Protein AF-A0A447MSW6-F1 (afdb_monomer)

Structure (mmCIF, N/CA/C/O backbone):
data_AF-A0A447MSW6-F1
#
_entry.id   AF-A0A447MSW6-F1
#
loop_
_atom_site.group_PDB
_atom_site.id
_atom_site.type_symbol
_atom_site.label_atom_id
_atom_site.label_alt_id
_atom_site.label_comp_id
_atom_site.label_asym_id
_atom_site.label_entity_id
_atom_site.label_seq_id
_atom_site.pdbx_PDB_ins_code
_atom_site.Cartn_x
_atom_site.Cartn_y
_atom_site.Cartn_z
_atom_site.occupancy
_atom_site.B_iso_or_equiv
_atom_site.auth_seq_id
_atom_site.auth_comp_id
_atom_site.auth_asym_id
_atom_site.auth_atom_id
_atom_site.pdbx_PDB_model_num
ATOM 1 N N . MET A 1 1 ? 10.900 -9.331 10.118 1.00 67.06 1 MET A N 1
ATOM 2 C CA . MET A 1 1 ? 10.129 -8.079 9.952 1.00 67.06 1 MET A CA 1
ATOM 3 C C . MET A 1 1 ? 8.663 -8.344 9.626 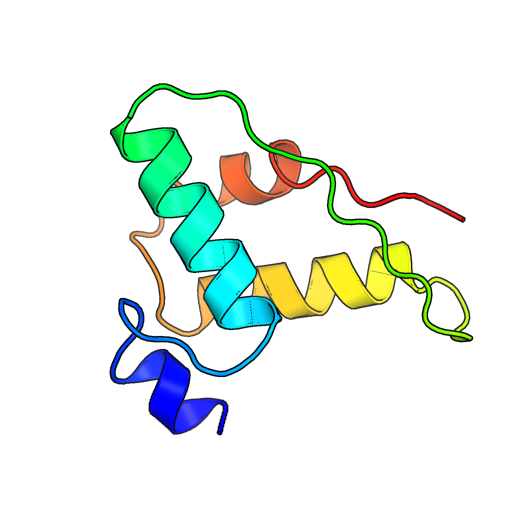1.00 67.06 1 MET A C 1
ATOM 5 O O . MET A 1 1 ? 7.848 -7.895 10.409 1.00 67.06 1 MET A O 1
ATOM 9 N N . ILE A 1 2 ? 8.309 -9.158 8.615 1.00 74.81 2 ILE A N 1
ATOM 10 C CA . ILE A 1 2 ? 6.891 -9.477 8.301 1.00 74.81 2 ILE A CA 1
ATOM 11 C C . ILE A 1 2 ? 6.081 -9.968 9.506 1.00 74.81 2 ILE A C 1
ATOM 13 O O . ILE A 1 2 ? 5.018 -9.428 9.775 1.00 74.81 2 ILE A O 1
ATOM 17 N N . ALA A 1 3 ? 6.589 -10.938 10.268 1.00 77.62 3 ALA A N 1
ATOM 18 C CA . ALA A 1 3 ? 5.870 -11.442 11.439 1.00 77.62 3 ALA A CA 1
ATOM 19 C C . ALA A 1 3 ? 5.646 -10.377 12.535 1.00 77.62 3 ALA A C 1
ATOM 21 O O . ALA A 1 3 ? 4.616 -10.409 13.194 1.00 77.62 3 ALA A O 1
ATOM 22 N N . ALA A 1 4 ? 6.578 -9.431 12.711 1.00 76.94 4 ALA A N 1
ATOM 23 C CA . ALA A 1 4 ? 6.452 -8.362 13.707 1.00 76.94 4 ALA A CA 1
ATOM 24 C C . ALA A 1 4 ? 5.383 -7.336 13.293 1.00 76.94 4 ALA A C 1
ATOM 26 O O . ALA A 1 4 ? 4.540 -6.945 14.093 1.00 76.94 4 ALA A O 1
ATOM 27 N N . ASP A 1 5 ? 5.376 -6.982 12.012 1.00 77.25 5 ASP A N 1
ATOM 28 C CA . ASP A 1 5 ? 4.389 -6.107 11.382 1.00 77.25 5 ASP A CA 1
ATOM 29 C C . ASP A 1 5 ? 2.969 -6.717 11.428 1.00 77.25 5 ASP A C 1
ATOM 31 O O . ASP A 1 5 ? 1.996 -6.018 11.700 1.00 77.25 5 ASP A O 1
ATOM 35 N N . LEU A 1 6 ? 2.848 -8.041 11.263 1.00 75.31 6 LEU A N 1
ATOM 36 C CA . LEU A 1 6 ? 1.579 -8.764 11.435 1.00 75.31 6 LEU A CA 1
ATOM 37 C C . LEU A 1 6 ? 1.123 -8.853 12.902 1.00 75.31 6 LEU A C 1
ATOM 39 O O . LEU A 1 6 ? -0.073 -8.948 13.161 1.00 75.31 6 LEU A O 1
ATOM 43 N N . GLN A 1 7 ? 2.052 -8.834 13.863 1.00 80.75 7 GLN A N 1
ATOM 44 C CA . GLN A 1 7 ? 1.733 -8.827 15.296 1.00 80.75 7 GLN A CA 1
ATOM 45 C C . GLN A 1 7 ? 1.293 -7.445 15.793 1.00 80.75 7 GLN A C 1
ATOM 47 O O . GLN A 1 7 ? 0.501 -7.365 16.730 1.00 80.75 7 GLN A O 1
ATOM 52 N N . ASN A 1 8 ? 1.781 -6.363 15.178 1.00 81.00 8 ASN A N 1
ATOM 53 C CA . ASN A 1 8 ? 1.382 -4.993 15.496 1.00 81.00 8 ASN A CA 1
ATOM 54 C C . ASN A 1 8 ? 0.999 -4.211 14.224 1.00 81.00 8 ASN A C 1
ATOM 56 O O . ASN A 1 8 ? 1.741 -3.322 13.791 1.00 81.00 8 ASN A O 1
ATOM 60 N N . PRO A 1 9 ? -0.176 -4.499 13.633 1.00 77.44 9 PRO A N 1
ATOM 61 C CA . PRO A 1 9 ? -0.578 -3.927 12.348 1.00 77.44 9 PRO A CA 1
ATOM 62 C C . PRO A 1 9 ? -0.777 -2.403 12.377 1.00 77.44 9 PRO A C 1
ATOM 64 O O . PRO A 1 9 ? -0.781 -1.778 11.322 1.00 77.44 9 PRO A O 1
ATOM 67 N N . HIS A 1 10 ? -0.888 -1.790 13.561 1.00 83.19 10 HIS A N 1
ATOM 68 C CA . HIS A 1 10 ? -1.036 -0.338 13.728 1.00 83.19 10 HIS A CA 1
ATOM 69 C C . HIS A 1 10 ? 0.292 0.427 13.791 1.00 83.19 10 HIS A C 1
ATOM 71 O O . HIS A 1 10 ? 0.294 1.662 13.726 1.00 83.19 10 HIS A O 1
ATOM 77 N N . GLN A 1 11 ? 1.416 -0.281 13.928 1.00 85.81 11 GLN A N 1
ATOM 78 C CA . GLN A 1 11 ? 2.764 0.294 13.893 1.00 85.81 11 GLN A CA 1
ATOM 79 C C . GLN A 1 11 ? 3.688 -0.534 12.982 1.00 85.81 11 GLN A C 1
ATOM 81 O O . GLN A 1 11 ? 4.700 -1.064 13.445 1.00 85.81 11 GLN A O 1
ATOM 86 N N . PRO A 1 12 ? 3.343 -0.668 11.689 1.00 85.75 12 PRO A N 1
ATOM 87 C CA . PRO A 1 12 ? 4.154 -1.421 10.748 1.00 85.75 12 PRO A CA 1
ATOM 88 C C . PRO A 1 12 ? 5.450 -0.671 10.430 1.00 85.75 12 PRO A C 1
ATOM 90 O O . PRO A 1 12 ? 5.463 0.555 10.300 1.00 85.75 12 PRO A O 1
ATOM 93 N N . LEU A 1 13 ? 6.534 -1.417 10.253 1.00 88.44 13 LEU A N 1
ATOM 94 C CA . LEU A 1 13 ? 7.842 -0.881 9.878 1.00 88.44 13 LEU A CA 1
ATOM 95 C C . LEU A 1 13 ? 8.142 -1.077 8.390 1.00 88.44 13 LEU A C 1
ATOM 97 O O . LEU A 1 13 ? 8.974 -0.365 7.829 1.00 88.44 13 LEU A O 1
ATOM 101 N N . MET A 1 14 ? 7.485 -2.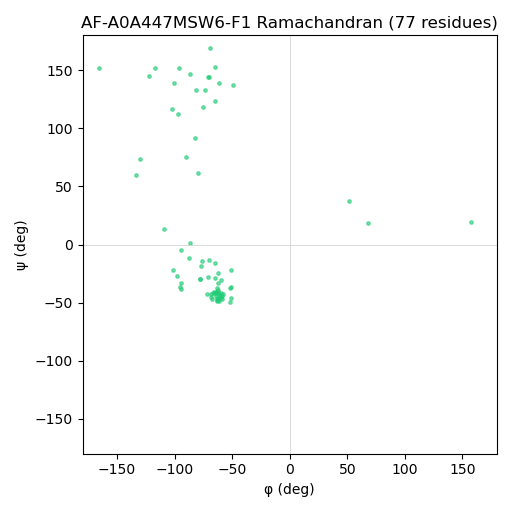029 7.728 1.00 87.06 14 MET A N 1
ATOM 102 C CA . MET A 1 14 ? 7.707 -2.311 6.314 1.00 87.06 14 MET A CA 1
ATOM 103 C C . MET A 1 14 ? 6.699 -1.601 5.415 1.00 87.06 14 MET A C 1
ATOM 105 O O . MET A 1 14 ? 5.529 -1.427 5.758 1.00 87.06 14 MET A O 1
ATOM 109 N N . ALA A 1 15 ? 7.130 -1.308 4.186 1.00 86.88 15 ALA A N 1
ATOM 110 C CA . ALA A 1 15 ? 6.307 -0.635 3.185 1.00 86.88 15 ALA A CA 1
ATOM 111 C C . ALA A 1 15 ? 4.919 -1.281 2.960 1.00 86.88 15 ALA A C 1
ATOM 113 O O . ALA A 1 15 ? 3.940 -0.538 2.991 1.00 86.88 15 ALA A O 1
ATOM 114 N N . PRO A 1 16 ? 4.759 -2.617 2.812 1.00 84.38 16 PRO A N 1
ATOM 115 C CA . PRO A 1 16 ? 3.432 -3.212 2.636 1.00 84.38 16 PRO A CA 1
ATOM 116 C C . PRO A 1 16 ? 2.511 -2.990 3.840 1.00 84.38 16 PRO A C 1
ATOM 118 O O . PRO A 1 16 ? 1.331 -2.704 3.653 1.00 84.38 16 PRO A O 1
ATOM 121 N N . GLY A 1 17 ? 3.051 -3.067 5.061 1.00 84.62 17 GLY A N 1
ATOM 122 C CA . GLY A 1 17 ? 2.290 -2.804 6.278 1.00 84.62 17 GLY A CA 1
ATOM 123 C C . GLY A 1 17 ? 1.891 -1.340 6.399 1.00 84.62 17 GLY A C 1
ATOM 124 O O . GLY A 1 17 ? 0.722 -1.048 6.640 1.00 84.62 17 GLY A O 1
ATOM 125 N N . ILE A 1 18 ? 2.822 -0.420 6.134 1.00 87.38 18 ILE A N 1
ATOM 126 C CA . ILE A 1 18 ? 2.564 1.027 6.146 1.00 87.38 18 ILE A CA 1
ATOM 127 C C . ILE A 1 18 ? 1.490 1.399 5.120 1.00 87.38 18 ILE A C 1
ATOM 129 O O . ILE A 1 18 ? 0.584 2.165 5.437 1.00 87.38 18 ILE A O 1
ATOM 133 N N . ILE A 1 19 ? 1.552 0.841 3.907 1.00 86.19 19 ILE A N 1
ATOM 134 C CA . ILE A 1 19 ? 0.552 1.081 2.859 1.00 86.19 19 ILE A CA 1
ATOM 135 C C . ILE A 1 19 ? -0.833 0.612 3.321 1.00 86.19 19 ILE A C 1
ATOM 137 O O . ILE A 1 19 ? -1.797 1.369 3.207 1.00 86.19 19 ILE A O 1
ATOM 141 N N . VAL A 1 20 ? -0.939 -0.606 3.862 1.00 84.38 20 VAL A N 1
ATOM 142 C CA . VAL A 1 20 ? -2.219 -1.161 4.332 1.00 84.38 20 VAL A CA 1
ATOM 143 C C . VAL A 1 20 ? -2.794 -0.339 5.487 1.00 84.38 20 VAL A C 1
ATOM 145 O O . VAL A 1 20 ? -3.968 0.024 5.438 1.00 84.38 20 VAL A O 1
ATOM 148 N N . GLU A 1 21 ? -1.979 0.021 6.478 1.00 86.94 21 GLU A N 1
ATOM 149 C CA . GLU A 1 21 ? -2.413 0.833 7.622 1.00 86.94 21 GLU A CA 1
ATOM 150 C C . GLU A 1 21 ? -2.811 2.257 7.196 1.00 86.94 21 GLU A C 1
ATOM 152 O O . GLU A 1 21 ? -3.834 2.785 7.635 1.00 86.94 21 GLU A O 1
ATOM 157 N N . ALA A 1 22 ? -2.064 2.884 6.283 1.00 86.81 22 ALA A N 1
ATOM 158 C CA . ALA A 1 22 ? -2.414 4.199 5.751 1.00 86.81 22 ALA A CA 1
ATOM 159 C C . ALA A 1 22 ? -3.762 4.175 5.013 1.00 86.81 22 ALA A C 1
ATOM 161 O O . ALA A 1 22 ? -4.579 5.082 5.186 1.00 86.81 22 ALA A O 1
ATOM 162 N N . LEU A 1 23 ? -4.028 3.130 4.225 1.00 85.00 23 LEU A N 1
ATOM 163 C CA . LEU A 1 23 ? -5.316 2.943 3.552 1.00 85.00 23 LEU A CA 1
ATOM 164 C C . LEU A 1 23 ? -6.449 2.693 4.552 1.00 85.00 23 LEU A C 1
ATOM 166 O O . LEU A 1 23 ? -7.515 3.294 4.412 1.00 85.00 23 LEU A O 1
ATOM 170 N N . ALA A 1 24 ? -6.212 1.882 5.586 1.00 84.06 24 ALA A N 1
ATOM 171 C CA . ALA A 1 24 ? -7.182 1.631 6.650 1.00 84.06 24 ALA A CA 1
ATOM 172 C C . ALA A 1 24 ? -7.570 2.929 7.379 1.00 84.06 24 ALA A C 1
ATOM 174 O O . ALA A 1 24 ? -8.757 3.222 7.544 1.00 84.06 24 ALA A O 1
ATOM 175 N N . ARG A 1 25 ? -6.589 3.771 7.728 1.00 87.19 25 ARG A N 1
ATOM 176 C CA . ARG A 1 25 ? -6.832 5.081 8.357 1.00 87.19 25 ARG A CA 1
ATOM 177 C C . ARG A 1 25 ? -7.589 6.039 7.451 1.00 87.19 25 ARG A C 1
ATOM 179 O O . ARG A 1 25 ? -8.529 6.690 7.899 1.00 87.19 25 ARG A O 1
ATOM 186 N N . ARG A 1 26 ? -7.207 6.127 6.173 1.00 88.94 26 ARG A N 1
ATOM 187 C CA . ARG A 1 26 ? -7.911 6.977 5.199 1.00 88.94 26 ARG A CA 1
ATOM 188 C C . ARG A 1 26 ? -9.362 6.558 5.058 1.00 88.94 26 ARG A C 1
ATOM 190 O O . ARG A 1 26 ? -10.237 7.416 5.082 1.00 88.94 26 ARG A O 1
ATOM 197 N N . LYS A 1 27 ? -9.616 5.253 5.010 1.00 82.19 27 LYS A N 1
ATOM 198 C CA . LYS A 1 27 ? -10.970 4.718 4.977 1.00 82.19 27 LYS A CA 1
ATOM 199 C C . LYS A 1 27 ? -11.770 5.079 6.228 1.00 82.19 27 LYS A C 1
ATOM 201 O O . LYS A 1 27 ? -12.897 5.545 6.092 1.00 82.19 27 LYS A O 1
ATOM 206 N N . ALA A 1 28 ? -11.198 4.906 7.421 1.00 85.94 28 ALA A N 1
ATOM 207 C CA . ALA A 1 28 ? -11.851 5.287 8.676 1.00 85.94 28 ALA A CA 1
ATOM 208 C C . ALA A 1 28 ? -12.187 6.791 8.726 1.00 85.94 28 ALA A C 1
ATOM 210 O O . ALA A 1 28 ? -13.196 7.180 9.304 1.00 85.94 28 ALA A O 1
ATOM 211 N N . ALA A 1 29 ? -11.380 7.623 8.064 1.00 90.06 29 ALA A N 1
ATOM 212 C CA . ALA A 1 29 ? -11.609 9.057 7.907 1.00 90.06 29 ALA A CA 1
ATOM 213 C C . ALA A 1 29 ? -12.502 9.438 6.703 1.00 90.06 29 ALA A C 1
ATOM 215 O O . ALA A 1 29 ? -12.695 10.624 6.449 1.00 90.06 29 ALA A O 1
ATOM 216 N N . GLY A 1 30 ? -13.019 8.473 5.930 1.00 88.50 30 GLY A N 1
ATOM 217 C CA . GLY A 1 30 ? -13.823 8.735 4.727 1.00 88.50 30 GLY A CA 1
ATOM 218 C C . GLY A 1 30 ? -13.049 9.372 3.563 1.00 88.50 30 GLY A C 1
ATOM 219 O O . GLY A 1 30 ? -13.652 9.956 2.665 1.00 88.50 30 GLY A O 1
ATOM 220 N N . LEU A 1 31 ? -11.718 9.284 3.569 1.00 86.75 31 LEU A N 1
ATOM 221 C CA . LEU A 1 31 ? -10.844 9.841 2.539 1.00 86.75 31 LEU A CA 1
ATOM 222 C C . LEU A 1 31 ? -10.654 8.856 1.371 1.00 86.75 31 LEU A C 1
ATOM 224 O O . LEU A 1 31 ? -10.570 7.646 1.597 1.00 86.75 31 LEU A O 1
ATOM 228 N N . PRO A 1 32 ? -10.506 9.350 0.125 1.00 82.25 32 PRO A N 1
ATOM 229 C CA . PRO A 1 32 ? -10.251 8.495 -1.032 1.00 82.25 32 PRO A CA 1
ATOM 230 C C . PRO A 1 32 ? -8.893 7.800 -0.915 1.00 82.25 32 PRO A C 1
ATOM 232 O O . PRO A 1 32 ? -7.967 8.330 -0.301 1.00 82.25 32 PRO A O 1
ATOM 235 N N . ALA A 1 33 ? -8.741 6.632 -1.525 1.00 81.00 33 ALA A N 1
ATOM 236 C CA . ALA A 1 33 ? -7.468 5.921 -1.551 1.00 81.00 33 ALA A CA 1
ATOM 237 C C . ALA A 1 33 ? -6.406 6.622 -2.418 1.00 81.00 33 ALA A C 1
ATOM 239 O O . ALA A 1 33 ? -6.707 7.570 -3.145 1.00 81.00 33 ALA A O 1
ATOM 240 N N . PHE A 1 34 ? -5.153 6.173 -2.314 1.00 79.94 34 PHE A N 1
ATOM 241 C CA . PHE A 1 34 ? -4.043 6.667 -3.130 1.00 79.94 34 PHE A CA 1
ATOM 242 C C . PHE A 1 34 ? -3.469 5.559 -4.015 1.00 79.94 34 PHE A C 1
ATOM 244 O O . PHE A 1 34 ? -3.500 4.378 -3.667 1.00 79.94 34 PHE A O 1
ATOM 251 N N . THR A 1 35 ? -2.905 5.967 -5.149 1.00 81.00 35 THR A N 1
ATOM 252 C CA . THR A 1 35 ? -2.164 5.083 -6.052 1.00 81.00 35 THR A CA 1
ATOM 253 C C . THR A 1 35 ? -0.806 4.738 -5.444 1.00 81.00 35 THR A C 1
ATOM 255 O O . THR A 1 35 ? -0.079 5.626 -5.000 1.00 81.00 35 THR A O 1
ATOM 258 N N . VAL A 1 36 ? -0.438 3.459 -5.459 1.00 80.75 36 VAL A N 1
ATOM 259 C CA . VAL A 1 36 ? 0.904 2.989 -5.100 1.00 80.75 36 VAL A CA 1
ATOM 260 C C . VAL A 1 36 ? 1.700 2.804 -6.385 1.00 80.75 36 VAL A C 1
ATOM 262 O O . VAL A 1 36 ? 1.410 1.919 -7.183 1.00 80.75 36 VAL A O 1
ATOM 265 N N . MET A 1 37 ? 2.715 3.631 -6.603 1.00 79.00 37 MET A N 1
ATOM 266 C CA . MET A 1 37 ? 3.618 3.482 -7.743 1.00 79.00 37 MET A CA 1
ATOM 267 C C . MET A 1 37 ? 4.923 2.850 -7.267 1.00 79.00 37 MET A C 1
ATOM 269 O O . MET A 1 37 ? 5.621 3.440 -6.445 1.00 79.00 37 MET A O 1
ATOM 273 N N . SER A 1 38 ? 5.239 1.652 -7.763 1.00 79.88 38 SER A N 1
ATOM 274 C CA . SER A 1 38 ? 6.574 1.083 -7.580 1.00 79.88 38 SER A CA 1
ATOM 275 C C . SER A 1 38 ? 7.512 1.670 -8.624 1.00 79.88 38 SER A C 1
ATOM 277 O O . SER A 1 38 ? 7.174 1.735 -9.805 1.00 79.88 38 SER A O 1
ATOM 279 N N . CYS A 1 39 ? 8.682 2.104 -8.167 1.00 82.75 39 CYS A N 1
ATOM 280 C CA . CYS A 1 39 ? 9.775 2.574 -9.015 1.00 82.75 39 CYS A CA 1
ATOM 281 C C . CYS A 1 39 ? 10.941 1.579 -9.021 1.00 82.75 39 CYS A C 1
ATOM 283 O O . CYS A 1 39 ? 12.043 1.926 -9.442 1.00 82.75 39 CYS A O 1
ATOM 285 N N . ASP A 1 40 ? 10.722 0.361 -8.518 1.00 82.81 40 ASP A N 1
ATOM 286 C CA . ASP A 1 40 ? 11.749 -0.668 -8.522 1.00 82.81 40 ASP A CA 1
ATOM 287 C C . ASP A 1 40 ? 12.010 -1.154 -9.944 1.00 82.81 40 ASP A C 1
ATOM 289 O O . ASP A 1 40 ? 11.093 -1.294 -10.761 1.00 82.81 40 ASP A O 1
ATOM 293 N N . ASN A 1 41 ? 13.278 -1.456 -10.215 1.00 74.94 41 ASN A N 1
ATOM 294 C CA . ASN A 1 41 ? 13.735 -1.992 -11.490 1.00 74.94 41 ASN A CA 1
ATOM 295 C C . ASN A 1 41 ? 13.456 -3.504 -11.579 1.00 74.94 41 ASN A C 1
ATOM 297 O O . ASN A 1 41 ? 14.373 -4.322 -11.641 1.00 74.94 41 ASN A O 1
ATOM 301 N N . MET A 1 42 ? 12.177 -3.870 -11.512 1.00 78.06 42 MET A N 1
ATOM 302 C CA . MET A 1 42 ? 11.686 -5.239 -11.652 1.00 78.06 42 MET A CA 1
ATOM 303 C C . MET A 1 42 ? 10.680 -5.322 -12.806 1.00 78.06 42 MET A C 1
ATOM 305 O O . MET A 1 42 ? 9.898 -4.387 -12.994 1.00 78.06 42 MET A O 1
ATOM 309 N N . PRO A 1 43 ? 10.645 -6.439 -13.554 1.00 75.12 43 PRO A N 1
ATOM 310 C CA . PRO A 1 43 ? 9.576 -6.680 -14.514 1.00 75.12 43 PRO A CA 1
ATOM 311 C C . PRO A 1 43 ? 8.227 -6.740 -13.787 1.00 75.12 43 PRO A C 1
ATOM 313 O O . PRO A 1 43 ? 8.131 -7.306 -12.697 1.00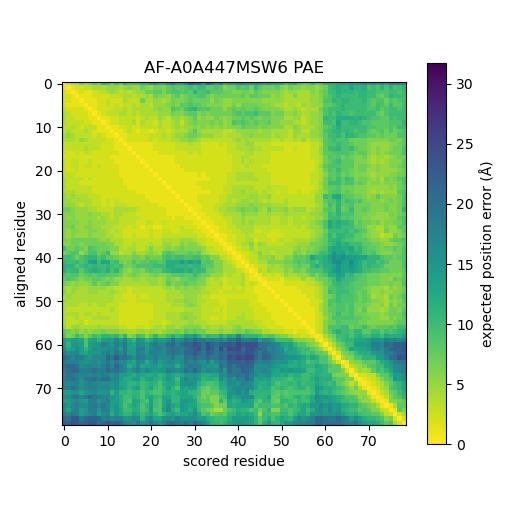 75.12 43 PRO A O 1
ATOM 316 N N . GLU A 1 44 ? 7.197 -6.130 -14.381 1.00 77.62 44 GLU A N 1
ATOM 317 C CA . GLU A 1 44 ? 5.834 -6.078 -13.829 1.00 77.62 44 GLU A CA 1
ATOM 318 C C . GLU A 1 44 ? 5.781 -5.579 -12.369 1.00 77.62 44 GLU A C 1
ATOM 320 O O . GLU A 1 44 ? 4.990 -6.058 -11.549 1.00 77.62 44 GLU A O 1
ATOM 325 N N . ASN A 1 45 ? 6.631 -4.606 -12.019 1.00 74.69 45 ASN A N 1
ATOM 326 C CA . ASN A 1 45 ? 6.779 -4.088 -10.654 1.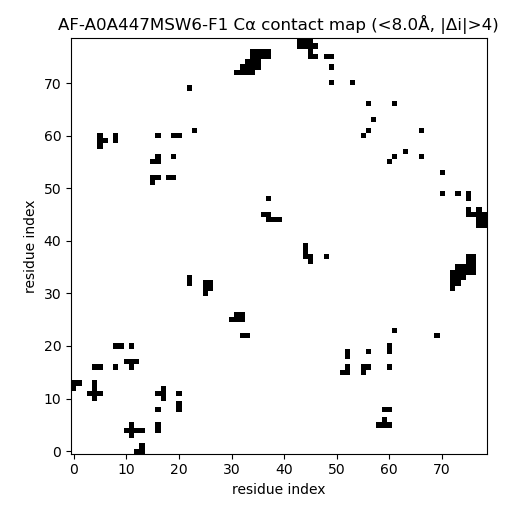00 74.69 45 ASN A CA 1
ATOM 327 C C . ASN A 1 45 ? 5.441 -3.683 -9.998 1.00 74.69 45 ASN A C 1
ATOM 329 O O . ASN A 1 45 ? 5.2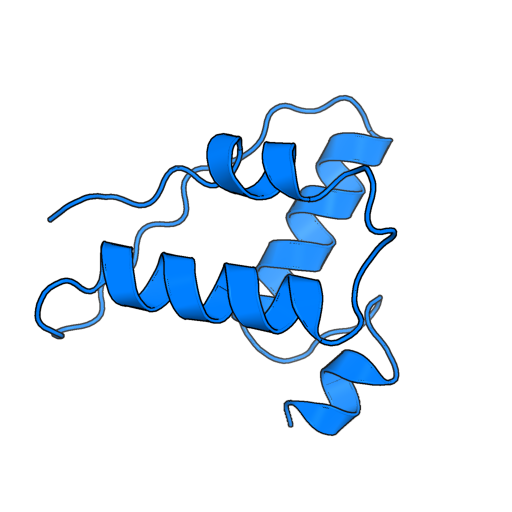24 -3.949 -8.810 1.00 74.69 45 ASN A O 1
ATOM 333 N N . GLY A 1 46 ? 4.500 -3.1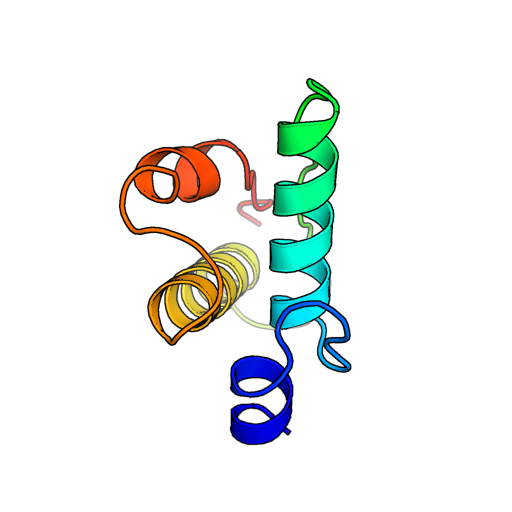21 -10.760 1.00 74.69 46 GLY A N 1
ATOM 334 C CA . GLY A 1 46 ? 3.145 -2.815 -10.308 1.00 74.69 46 GLY A CA 1
ATOM 335 C C . GLY A 1 46 ? 2.350 -4.063 -9.915 1.00 74.69 46 GLY A C 1
ATOM 336 O O . GLY A 1 46 ? 1.691 -4.077 -8.871 1.00 74.69 46 GLY A O 1
ATOM 337 N N . HIS A 1 47 ? 2.458 -5.143 -10.692 1.00 79.81 47 HIS A N 1
ATOM 338 C CA . HIS A 1 47 ? 1.791 -6.412 -10.402 1.00 79.81 47 HIS A CA 1
ATOM 339 C C . HIS A 1 47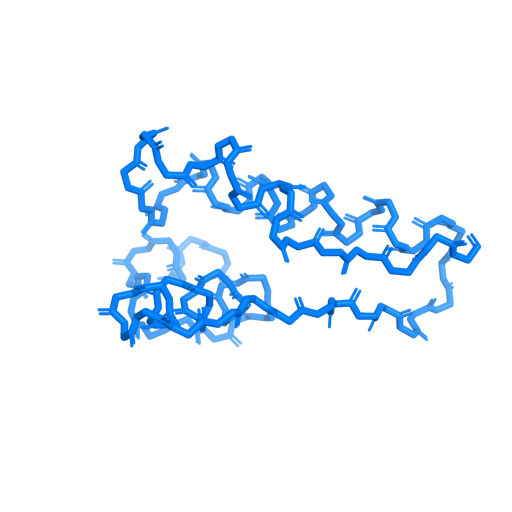 ? 2.367 -7.070 -9.147 1.00 79.81 47 HIS A C 1
ATOM 341 O O . HIS A 1 47 ? 1.611 -7.462 -8.253 1.00 79.81 47 HIS A O 1
ATOM 347 N N . VAL A 1 48 ? 3.697 -7.127 -9.040 1.00 82.31 48 VAL A N 1
ATOM 348 C CA . VAL A 1 48 ? 4.398 -7.662 -7.863 1.00 82.31 48 VAL A CA 1
ATOM 349 C C . VAL A 1 48 ? 4.006 -6.880 -6.609 1.00 82.31 48 VAL A C 1
ATOM 351 O O . VAL A 1 48 ? 3.605 -7.467 -5.603 1.00 82.31 48 VAL A O 1
ATOM 354 N N . THR A 1 49 ? 4.012 -5.548 -6.686 1.00 82.19 49 THR A N 1
ATOM 355 C CA . THR A 1 49 ? 3.619 -4.673 -5.570 1.00 82.19 49 THR A CA 1
ATOM 356 C C . THR A 1 49 ? 2.185 -4.945 -5.131 1.00 82.19 49 THR A C 1
ATOM 358 O O . THR A 1 49 ? 1.910 -5.111 -3.940 1.00 82.19 49 THR A O 1
ATOM 361 N N . ARG A 1 50 ? 1.261 -5.085 -6.086 1.00 81.56 50 ARG A N 1
ATOM 362 C CA . ARG A 1 50 ? -0.133 -5.432 -5.797 1.00 81.56 50 ARG A CA 1
ATOM 363 C C . ARG A 1 50 ? -0.259 -6.780 -5.102 1.00 81.56 50 ARG A C 1
ATOM 365 O O . ARG A 1 50 ? -1.043 -6.894 -4.157 1.00 81.56 50 ARG A O 1
ATOM 372 N N . GLN A 1 51 ? 0.473 -7.796 -5.556 1.00 83.38 51 GLN A N 1
ATOM 373 C CA . GLN A 1 51 ? 0.446 -9.124 -4.948 1.00 83.38 51 GLN A CA 1
ATOM 374 C C . GLN A 1 51 ? 0.950 -9.086 -3.506 1.00 83.38 51 GLN A C 1
ATOM 376 O O . GLN A 1 51 ? 0.263 -9.602 -2.625 1.00 83.38 51 GLN A O 1
ATOM 381 N N . VAL A 1 52 ? 2.085 -8.429 -3.254 1.00 84.19 52 VAL A N 1
ATOM 382 C CA . VAL A 1 52 ? 2.687 -8.333 -1.916 1.00 84.19 52 VAL A CA 1
ATOM 383 C C . VAL A 1 52 ? 1.766 -7.594 -0.952 1.00 84.19 52 VAL A C 1
ATOM 385 O O . VAL A 1 52 ? 1.479 -8.108 0.126 1.00 84.19 52 VAL A O 1
ATOM 388 N N . VAL A 1 53 ? 1.238 -6.431 -1.343 1.00 81.94 53 VAL A N 1
ATOM 389 C CA . VAL A 1 53 ? 0.329 -5.648 -0.489 1.00 81.94 53 VAL A CA 1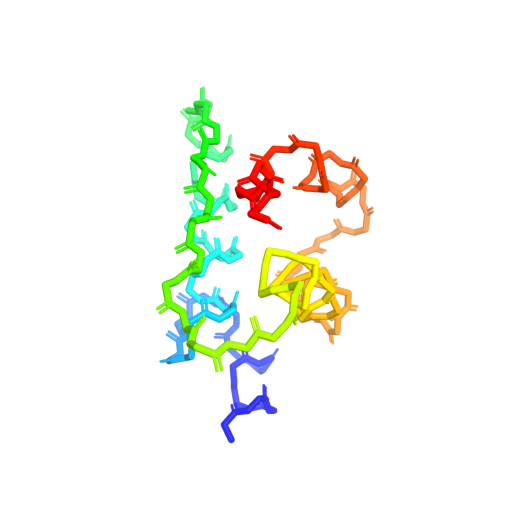
ATOM 390 C C . VAL A 1 53 ? -0.969 -6.419 -0.222 1.00 81.94 53 VAL A C 1
ATOM 392 O O . VAL A 1 53 ? -1.435 -6.480 0.914 1.00 81.94 53 VAL A O 1
ATOM 395 N N . THR A 1 54 ? -1.521 -7.093 -1.237 1.00 81.00 54 THR A N 1
ATOM 396 C CA . THR A 1 54 ? -2.715 -7.940 -1.074 1.00 81.00 54 THR A CA 1
ATOM 397 C C . THR A 1 54 ? -2.446 -9.137 -0.157 1.00 81.00 54 THR A C 1
ATOM 399 O O . THR A 1 54 ? -3.301 -9.496 0.653 1.00 81.00 54 THR A O 1
ATOM 402 N N . ALA A 1 55 ? -1.290 -9.790 -0.291 1.00 81.25 55 ALA A N 1
ATOM 403 C CA . ALA A 1 55 ? -0.908 -10.937 0.527 1.00 81.25 55 ALA A CA 1
ATOM 404 C C . ALA A 1 55 ? -0.656 -10.526 1.981 1.00 81.25 55 ALA A C 1
ATOM 406 O O . ALA A 1 55 ? -1.142 -11.192 2.892 1.00 81.25 55 ALA A O 1
ATOM 407 N N . TYR A 1 56 ? 0.020 -9.397 2.195 1.00 80.88 56 TYR A N 1
ATOM 408 C CA . TYR A 1 56 ? 0.234 -8.827 3.520 1.00 80.88 56 TYR A CA 1
ATOM 409 C C . TYR A 1 56 ? -1.101 -8.492 4.199 1.00 80.88 56 TYR A C 1
ATOM 411 O O . TYR A 1 56 ? -1.336 -8.898 5.335 1.00 80.88 56 TYR A O 1
ATOM 419 N N . ALA A 1 57 ? -2.023 -7.847 3.476 1.00 75.69 57 ALA A N 1
ATOM 420 C CA . ALA A 1 57 ? -3.357 -7.552 3.989 1.00 75.69 57 ALA A CA 1
ATOM 421 C C . ALA A 1 57 ? -4.101 -8.833 4.421 1.00 75.69 57 ALA A C 1
ATOM 423 O O . ALA A 1 57 ? -4.684 -8.872 5.504 1.00 75.69 57 ALA A O 1
ATOM 424 N N . ARG A 1 58 ? -4.017 -9.910 3.620 1.00 75.00 58 ARG A N 1
ATOM 425 C CA . ARG A 1 58 ? -4.605 -11.234 3.923 1.00 75.00 58 ARG A CA 1
ATOM 426 C C . ARG A 1 58 ? -3.985 -11.926 5.137 1.00 75.00 58 ARG A C 1
ATOM 428 O O . ARG A 1 58 ? -4.671 -12.716 5.774 1.00 75.00 58 ARG A O 1
ATOM 435 N N . GLY A 1 59 ? -2.714 -11.664 5.429 1.00 67.19 59 GLY A N 1
ATOM 436 C CA . GLY A 1 59 ? -1.949 -12.355 6.466 1.00 67.19 59 GLY A CA 1
ATOM 437 C C . GLY A 1 59 ? -2.256 -11.935 7.905 1.00 67.19 59 GLY A C 1
ATOM 438 O O . GLY A 1 59 ? -1.856 -12.659 8.811 1.00 67.19 59 GLY A O 1
ATOM 439 N N . GLY A 1 60 ? -2.951 -10.814 8.144 1.00 60.19 60 GLY A N 1
ATOM 440 C CA . GLY A 1 60 ? -3.300 -10.425 9.521 1.00 60.19 60 GLY A CA 1
ATOM 441 C C . GLY A 1 60 ? -3.600 -8.952 9.811 1.00 60.19 60 GLY A C 1
ATOM 442 O O . GLY A 1 60 ? -3.524 -8.562 10.968 1.00 60.19 60 GLY A O 1
ATOM 443 N N . GLY A 1 61 ? -3.919 -8.112 8.819 1.00 53.00 61 GLY A N 1
ATOM 444 C CA . GLY A 1 61 ? -3.993 -6.658 9.042 1.00 53.00 61 GLY A CA 1
ATOM 445 C C . GLY A 1 61 ? -5.371 -6.054 9.345 1.00 53.00 61 GLY A C 1
ATOM 446 O O . GLY A 1 61 ? -5.454 -5.101 10.111 1.00 53.00 61 GLY A O 1
ATOM 447 N N . CYS A 1 62 ? -6.463 -6.530 8.738 1.00 44.88 62 CYS A N 1
ATOM 448 C CA . CYS A 1 62 ? -7.784 -5.907 8.911 1.00 44.88 62 CYS A CA 1
ATOM 449 C C . CYS A 1 62 ? -8.912 -6.827 8.409 1.00 44.88 62 CYS A C 1
ATOM 451 O O . CYS A 1 62 ? -8.692 -7.652 7.522 1.00 44.88 62 CYS A O 1
ATOM 453 N N . GLY A 1 63 ? -10.113 -6.691 8.980 1.00 48.16 63 GLY A N 1
ATOM 454 C CA . GLY A 1 63 ? -11.261 -7.580 8.781 1.00 48.16 63 GLY A CA 1
ATOM 455 C C . GLY A 1 63 ? -11.605 -7.890 7.316 1.00 48.16 63 GLY A C 1
ATOM 456 O O . GLY A 1 63 ? -11.656 -7.018 6.450 1.00 48.16 63 GLY A O 1
ATOM 457 N N . THR A 1 64 ? -11.902 -9.164 7.063 1.00 44.53 64 THR A N 1
ATOM 458 C CA . THR A 1 64 ? -12.119 -9.807 5.755 1.00 44.53 64 THR A CA 1
ATOM 459 C C . THR A 1 64 ? -13.128 -9.100 4.827 1.00 44.53 64 THR A C 1
ATOM 461 O O . THR A 1 64 ? -13.046 -9.265 3.612 1.00 44.53 64 THR A O 1
ATOM 464 N N . GLY A 1 65 ? -14.044 -8.276 5.354 1.00 44.06 65 GLY A N 1
ATOM 465 C CA . GLY A 1 65 ? -15.069 -7.560 4.575 1.00 44.06 65 GLY A CA 1
ATOM 466 C C . GLY A 1 65 ? -14.581 -6.323 3.807 1.00 44.06 65 GLY A C 1
ATOM 467 O O . GLY A 1 65 ? -15.221 -5.904 2.845 1.00 44.06 65 GLY A O 1
ATOM 468 N N . ASP A 1 66 ? -13.423 -5.766 4.166 1.00 49.00 66 ASP A N 1
ATOM 469 C CA . ASP A 1 66 ? -12.922 -4.495 3.617 1.00 49.00 66 ASP A CA 1
ATOM 470 C C . ASP A 1 66 ? -11.957 -4.657 2.427 1.00 49.00 66 ASP A C 1
ATOM 472 O O . ASP A 1 66 ? -11.549 -3.689 1.778 1.00 49.00 66 ASP A O 1
ATOM 476 N N . MET A 1 67 ? -11.618 -5.904 2.103 1.00 49.09 67 MET A N 1
ATOM 477 C CA . MET A 1 67 ? -10.376 -6.261 1.411 1.00 49.09 67 MET A CA 1
ATOM 478 C C . MET A 1 67 ? -10.540 -6.461 -0.103 1.00 49.09 67 MET A C 1
ATOM 480 O O . MET A 1 67 ? -9.620 -6.179 -0.873 1.00 49.09 67 MET A O 1
ATOM 484 N N . ASP A 1 68 ? -11.736 -6.840 -0.561 1.00 44.97 68 ASP A N 1
ATOM 485 C CA . ASP A 1 68 ? -12.087 -6.826 -1.991 1.00 44.97 68 ASP A CA 1
ATOM 486 C C . ASP A 1 68 ? -12.230 -5.405 -2.555 1.00 44.97 68 ASP A C 1
ATOM 488 O O . ASP A 1 68 ? -12.251 -5.202 -3.774 1.00 44.97 68 ASP A O 1
ATOM 492 N N . ARG A 1 69 ? -12.304 -4.406 -1.668 1.00 48.47 69 ARG A N 1
ATOM 493 C CA . ARG A 1 69 ? -12.290 -2.988 -2.021 1.00 48.47 69 ARG A CA 1
ATOM 494 C C . ARG A 1 69 ? -10.888 -2.397 -1.944 1.00 48.47 69 ARG A C 1
ATOM 496 O O . ARG A 1 69 ? -10.511 -1.731 -2.894 1.00 48.47 69 ARG A O 1
ATOM 503 N N . ALA A 1 70 ? -10.063 -2.785 -0.964 1.00 48.22 70 ALA A N 1
ATOM 504 C CA . ALA A 1 70 ? -8.634 -2.438 -0.937 1.00 48.22 70 ALA A CA 1
ATOM 505 C C . ALA A 1 70 ? -7.908 -2.805 -2.251 1.00 48.22 70 ALA A C 1
ATOM 507 O O . ALA A 1 70 ? -7.095 -2.037 -2.753 1.00 48.22 70 ALA A O 1
ATOM 508 N N . LYS A 1 71 ? -8.268 -3.935 -2.880 1.00 50.19 71 LYS A N 1
ATOM 509 C CA . LYS A 1 71 ? -7.792 -4.331 -4.224 1.00 50.19 71 LYS A CA 1
ATOM 510 C C . LYS A 1 71 ? -8.176 -3.373 -5.364 1.00 50.19 71 LYS A C 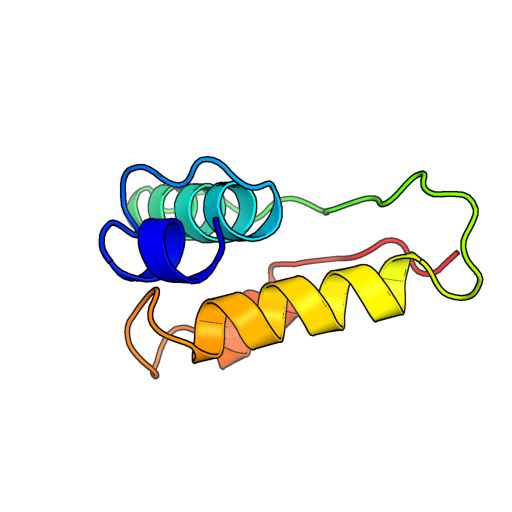1
ATOM 512 O O . LYS A 1 71 ? -7.541 -3.445 -6.415 1.00 50.19 71 LYS A O 1
ATOM 517 N N . ARG A 1 72 ? -9.252 -2.594 -5.201 1.00 55.62 72 ARG A N 1
ATOM 518 C CA . ARG A 1 72 ? -9.745 -1.564 -6.140 1.00 55.62 72 ARG A CA 1
ATOM 519 C C . ARG A 1 72 ? -9.207 -0.179 -5.786 1.00 55.62 72 ARG A C 1
ATOM 521 O O . ARG A 1 72 ? -8.974 0.629 -6.672 1.00 55.62 72 ARG A O 1
ATOM 528 N N . ASP A 1 73 ? -9.033 0.053 -4.493 1.00 54.28 73 ASP A N 1
ATOM 529 C CA . ASP A 1 73 ? -8.584 1.304 -3.895 1.00 54.28 73 ASP A CA 1
ATOM 530 C C . ASP A 1 73 ? -7.059 1.477 -4.038 1.00 54.28 73 ASP A C 1
ATOM 532 O O . ASP A 1 73 ? -6.567 2.593 -4.183 1.00 54.28 73 ASP A O 1
ATOM 536 N N . ILE A 1 74 ? -6.306 0.371 -4.080 1.00 57.72 74 ILE A N 1
ATOM 537 C CA . ILE A 1 74 ? -4.902 0.350 -4.501 1.00 57.72 74 ILE A CA 1
ATOM 538 C C . ILE A 1 74 ? -4.867 0.316 -6.028 1.00 57.72 74 ILE A C 1
ATOM 540 O O . ILE A 1 74 ? -4.874 -0.751 -6.649 1.00 57.72 74 ILE A O 1
ATOM 544 N N . SER A 1 75 ? -4.802 1.494 -6.638 1.00 57.72 75 SER A N 1
ATOM 545 C CA . SER A 1 75 ? -4.335 1.609 -8.015 1.00 57.72 75 SER A CA 1
ATOM 546 C C . SER A 1 75 ? -2.815 1.441 -8.001 1.00 57.72 75 SER A C 1
ATOM 548 O O . SER A 1 75 ? -2.115 2.193 -7.330 1.00 57.72 75 SER A O 1
ATOM 550 N N . VAL A 1 76 ? -2.293 0.418 -8.669 1.00 62.31 76 VAL A N 1
ATOM 551 C CA . VAL A 1 76 ? -0.856 0.291 -8.953 1.00 62.31 76 VAL A CA 1
ATOM 552 C C . VAL A 1 76 ? -0.613 0.723 -10.387 1.00 62.31 76 VAL A C 1
ATOM 554 O O . VAL A 1 76 ? -1.404 0.390 -11.271 1.00 62.31 76 VAL A O 1
ATOM 557 N N . ASN A 1 77 ? 0.463 1.469 -10.631 1.00 56.81 77 ASN A N 1
ATOM 558 C CA . ASN A 1 77 ? 0.835 1.810 -12.000 1.00 56.81 77 ASN A CA 1
ATOM 559 C C . ASN A 1 77 ? 1.209 0.518 -12.750 1.00 56.81 77 ASN A C 1
ATOM 561 O O . ASN A 1 77 ? 2.054 -0.239 -12.275 1.00 56.81 77 ASN A O 1
ATOM 565 N N . HIS A 1 78 ? 0.535 0.244 -13.868 1.00 54.66 78 HIS A N 1
ATOM 566 C CA . HIS A 1 78 ? 0.823 -0.903 -14.731 1.00 54.66 78 HIS A CA 1
ATOM 567 C C . HIS A 1 78 ? 1.852 -0.425 -15.757 1.00 54.66 78 HIS A C 1
ATOM 569 O O . HIS A 1 78 ? 1.484 -0.062 -16.872 1.00 54.66 78 HIS A O 1
ATOM 575 N N . GLY A 1 79 ? 3.104 -0.284 -15.314 1.00 49.28 79 GLY A N 1
ATOM 576 C CA . GLY A 1 79 ? 4.231 -0.082 -16.225 1.00 49.28 79 GLY A CA 1
ATOM 577 C C . GLY A 1 79 ? 4.421 -1.286 -17.133 1.00 49.28 79 GLY A C 1
ATOM 578 O O . GLY A 1 79 ? 4.185 -2.416 -16.643 1.00 49.28 79 GLY A O 1
#

Nearest PDB structures (foldseek):
  4im7-assembly1_A  TM=8.802E-01  e=1.584E-06  Escherichia coli CFT073
  1m2w-assembly2_B  TM=8.774E-01  e=2.888E-04  Pseudomonas fluorescens
  5itg-assembly2_B  TM=8.665E-01  e=3.068E-04  Gluconobacter oxydans
  6ysy-assembly1_A  TM=6.109E-01  e=4.115E+00  Oryctolagus cuniculus
  3ik4-assembly5_A  TM=5.178E-01  e=6.678E+00  Herpetosiphon aurantiacus DSM 785

Organism: Salmonella enterica I (NCBI:txid59201)

Mean predicted aligned error: 7.19 Å

InterPro domains:
  IPR013131 Mannitol dehydrogenase, N-terminal [PF01232] (9-56)
  IPR036291 NAD(P)-binding domain superfamily [SSF51735] (2-59)
  IPR050988 Mannitol Dehydrogenase/Oxidoreductase [PTHR43362] (2-58)

pLDDT: mean 73.91, std 13.91, range [44.06, 90.06]

Secondary structure (DSSP, 8-state):
-HHHHHH-TTS--SHHHHHHHHHHHHHHTTPPP--B----SSTTHHHHHHHHHHHHHHHHTS-GGGHHHHHHH-PBP--

Foldseek 3Di:
DLVVCLVPLCDHPDPLSCLLNVQVVCVVVVHQADEDEDPDPDVQRQVVSLVSSLVSCVSHHDDPVCRVVVSVSHHYDRD

Solvent-accessible surface area (backbone atoms only — not comparable to full-atom values): 4641 Å² total; per-residue (Å²): 108,70,69,59,27,46,73,36,41,91,70,34,84,48,69,53,41,42,53,52,40,53,48,52,51,31,50,77,69,73,44,79,68,61,71,49,72,65,84,62,98,48,87,51,34,20,59,55,50,50,50,51,38,53,49,53,44,73,71,53,57,66,68,82,87,58,50,82,49,46,66,66,42,48,40,48,49,81,109

Sequence (79 aa):
MIAADLQNPHQPLMAPGIIVEALARRKAAGLPAFTVMSCDNMPENGHVTRQVVTAYARGGGCGTGDMDRAKRDISVNHG

Radius of gyration: 12.1 Å; Cα contacts (8 Å, |Δi|>4): 91; chains: 1; bounding box: 29×22×32 Å